Protein AF-O58906-F1 (afdb_monomer_lite)

Organism: Pyrococcus horikoshii (strain ATCC 700860 / DSM 12428 / JCM 9974 / NBRC 100139 / OT-3) (NCBI:txid70601)

Sequence (142 aa):
MKKILSLLLLVGLVAASLGCISWGNGGVIITFGNETYTIPLNTTTNTTSRFVWEKEVEAGKTLVIYIDNETIKIKVDYEVRENKFAFFVTLPDNTTELYYEPVNTTLLGKLNFYGEGSFVGTTYYLAKIRLEANESFEVKVT

Radius of gyration: 28.11 Å; chains: 1; bounding box: 79×62×45 Å

Structure (mmCIF, N/CA/C/O backbone):
data_AF-O58906-F1
#
_entry.id   AF-O58906-F1
#
loop_
_atom_site.group_PDB
_atom_site.id
_atom_site.type_symbol
_atom_site.label_atom_id
_atom_site.label_alt_id
_atom_site.label_comp_id
_atom_site.label_asym_id
_atom_site.label_entity_id
_atom_site.label_seq_id
_atom_site.pdbx_PDB_ins_code
_atom_site.Cartn_x
_atom_site.Cartn_y
_atom_site.Cartn_z
_atom_site.occupancy
_atom_site.B_iso_or_equiv
_atom_site.auth_seq_id
_atom_site.auth_comp_id
_atom_site.auth_asym_id
_atom_site.auth_atom_id
_atom_site.pdbx_PDB_model_num
ATOM 1 N N . MET A 1 1 ? -61.105 35.258 -3.361 1.00 50.34 1 MET A N 1
ATOM 2 C CA . MET A 1 1 ? -59.633 35.267 -3.533 1.00 50.34 1 MET A CA 1
ATOM 3 C C . MET A 1 1 ? -59.071 36.662 -3.221 1.00 50.34 1 MET A C 1
ATOM 5 O O . MET A 1 1 ? -58.711 37.396 -4.123 1.00 50.34 1 MET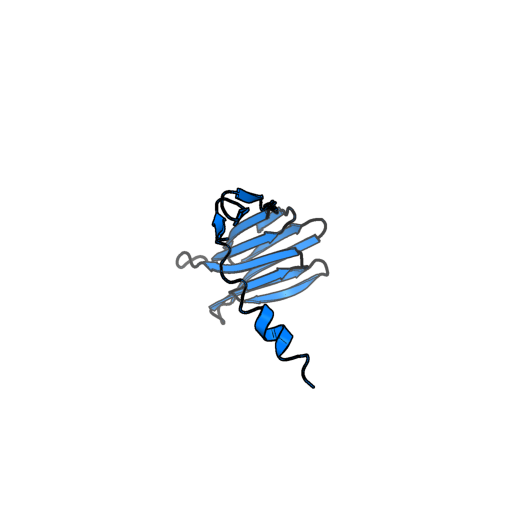 A O 1
ATOM 9 N N . LYS A 1 2 ? -59.065 37.071 -1.942 1.00 49.94 2 LYS A N 1
ATOM 10 C CA . LYS A 1 2 ? -58.570 38.394 -1.482 1.00 49.94 2 LYS A CA 1
ATOM 11 C C . LYS A 1 2 ? -57.654 38.315 -0.247 1.00 49.94 2 LYS A C 1
ATOM 13 O O . LYS A 1 2 ? -57.207 39.338 0.244 1.00 49.94 2 LYS A O 1
ATOM 18 N N . LYS A 1 3 ? -57.368 37.109 0.263 1.00 48.19 3 LYS A N 1
ATOM 19 C CA . LYS A 1 3 ? -56.625 36.915 1.523 1.00 48.19 3 LYS A CA 1
ATOM 20 C C . LYS A 1 3 ? -55.135 36.594 1.344 1.00 48.19 3 LYS A C 1
ATOM 22 O O . LYS A 1 3 ? -54.388 36.715 2.300 1.00 48.19 3 LYS A O 1
ATOM 27 N N . ILE A 1 4 ? -54.694 36.239 0.134 1.00 55.59 4 ILE A N 1
ATOM 28 C CA . ILE A 1 4 ? -53.283 35.895 -0.131 1.00 55.59 4 ILE A CA 1
ATOM 29 C C . ILE A 1 4 ? -52.436 37.155 -0.379 1.00 55.59 4 ILE A C 1
ATOM 31 O O . ILE A 1 4 ? -51.290 37.218 0.050 1.00 55.59 4 ILE A O 1
ATOM 35 N N . LEU A 1 5 ? -53.020 38.207 -0.966 1.00 48.28 5 LEU A N 1
ATOM 36 C CA . LEU A 1 5 ? -52.299 39.455 -1.244 1.00 48.28 5 LEU A CA 1
ATOM 37 C C . LEU A 1 5 ? -51.981 40.267 0.029 1.00 48.28 5 LEU A C 1
ATOM 39 O O . LEU A 1 5 ? -51.006 41.008 0.058 1.00 48.28 5 LEU A O 1
ATOM 43 N N . SER A 1 6 ? -52.763 40.090 1.100 1.00 50.59 6 SER A N 1
ATOM 44 C CA . SER A 1 6 ? -52.543 40.784 2.379 1.00 50.59 6 SER A CA 1
ATOM 45 C C . SER A 1 6 ? -51.418 40.175 3.221 1.00 50.59 6 SER A C 1
ATOM 47 O O . SER A 1 6 ? -50.881 40.859 4.085 1.00 50.59 6 SER A O 1
ATOM 49 N N . LEU A 1 7 ? -51.053 38.911 2.978 1.00 47.97 7 LEU A N 1
ATOM 50 C CA . LEU A 1 7 ? -50.004 38.228 3.741 1.00 47.97 7 LEU A CA 1
ATOM 51 C C . LEU A 1 7 ? -48.601 38.554 3.200 1.00 47.97 7 LEU A C 1
ATOM 53 O O . LEU A 1 7 ? -47.659 38.675 3.976 1.00 47.97 7 LEU A O 1
ATOM 57 N N . LEU A 1 8 ? -48.476 38.795 1.889 1.00 50.59 8 LEU A N 1
ATOM 58 C CA . LEU A 1 8 ? -47.227 39.264 1.273 1.00 50.59 8 LEU A CA 1
ATOM 59 C C . LEU A 1 8 ? -46.890 40.722 1.626 1.00 50.59 8 LEU A C 1
ATOM 61 O O . LEU A 1 8 ? -45.717 41.082 1.636 1.00 50.59 8 LEU A O 1
ATOM 65 N N . LEU A 1 9 ? -47.885 41.543 1.984 1.00 47.84 9 LEU A N 1
ATOM 66 C CA . LEU A 1 9 ? -47.649 42.923 2.421 1.00 47.84 9 LEU A CA 1
ATOM 67 C C . LEU A 1 9 ? -47.106 43.017 3.861 1.00 47.84 9 LEU A C 1
ATOM 69 O O . LEU A 1 9 ? -46.492 44.021 4.210 1.00 47.84 9 LEU A O 1
ATOM 73 N N . LEU A 1 10 ? -47.299 41.983 4.692 1.00 45.94 10 LEU A N 1
ATOM 74 C CA . LEU A 1 10 ? -46.844 41.985 6.089 1.00 45.94 10 LEU A CA 1
ATOM 75 C C . LEU A 1 10 ? -45.364 41.599 6.246 1.00 45.94 10 LEU A C 1
ATOM 77 O O . LEU A 1 10 ? -44.728 42.005 7.213 1.00 45.94 10 LEU A O 1
ATOM 81 N N . VAL A 1 11 ? -44.794 40.865 5.284 1.00 50.25 11 VAL A N 1
ATOM 82 C CA . VAL A 1 11 ? -43.358 40.518 5.275 1.00 50.25 11 VAL A CA 1
ATOM 83 C C . VAL A 1 11 ? -42.500 41.686 4.759 1.00 50.25 11 VAL A C 1
ATOM 85 O O . VAL A 1 11 ? -41.316 41.768 5.065 1.00 50.25 11 VAL A O 1
ATOM 88 N N . GLY A 1 12 ? -43.099 42.643 4.041 1.00 46.09 12 GLY A N 1
ATOM 89 C CA . GLY A 1 12 ? -42.411 43.836 3.536 1.00 46.09 12 GLY A CA 1
ATOM 90 C C . GLY A 1 12 ? -42.262 44.993 4.534 1.00 46.09 12 GLY A C 1
ATOM 91 O O . GLY A 1 12 ? -41.610 45.975 4.194 1.00 46.09 12 GLY A O 1
ATOM 92 N N . LEU A 1 13 ? -42.849 44.916 5.739 1.00 45.62 13 LEU A N 1
ATOM 93 C CA . LEU A 1 13 ? -42.940 46.063 6.661 1.00 45.62 13 LEU A CA 1
ATOM 94 C C . LEU A 1 13 ? -42.224 45.894 8.014 1.00 45.62 13 LEU A C 1
ATOM 96 O O . LEU A 1 13 ? -42.431 46.703 8.914 1.00 45.62 13 LEU A O 1
ATOM 100 N N . VAL A 1 14 ? -41.351 44.891 8.162 1.00 44.44 14 VAL A N 1
ATOM 101 C CA . VAL A 1 14 ? -40.456 44.763 9.334 1.00 44.44 14 VAL A CA 1
ATOM 102 C C . VAL A 1 14 ? -38.992 44.766 8.886 1.00 44.44 14 VAL A C 1
ATOM 104 O O . VAL A 1 14 ? -38.183 43.934 9.276 1.00 44.44 14 VAL A O 1
ATOM 107 N N . ALA A 1 15 ? -38.644 45.725 8.033 1.00 50.44 15 ALA A N 1
ATOM 108 C CA . ALA A 1 15 ? -37.265 46.119 7.777 1.00 50.44 15 ALA A CA 1
ATOM 109 C C . ALA A 1 15 ? -36.982 47.416 8.551 1.00 50.44 15 ALA A C 1
ATOM 111 O O . ALA A 1 15 ? -36.984 48.485 7.953 1.00 50.44 15 ALA A O 1
ATOM 112 N N . ALA A 1 16 ? -36.822 47.341 9.881 1.00 43.81 16 ALA A N 1
ATOM 113 C CA . ALA A 1 16 ? -36.314 48.475 10.679 1.00 43.81 16 ALA A CA 1
ATOM 114 C C . ALA A 1 16 ? -35.885 48.162 12.131 1.00 43.81 16 ALA A C 1
ATOM 116 O O . ALA A 1 16 ? -35.548 49.095 12.855 1.00 43.81 16 ALA A O 1
ATOM 117 N N . SER A 1 17 ? -35.856 46.911 12.608 1.00 44.69 17 SER A N 1
ATOM 118 C CA . SER A 1 17 ? -35.125 46.618 13.851 1.00 44.69 17 SER A CA 1
ATOM 119 C C . SER A 1 17 ? -33.690 46.258 13.480 1.00 44.69 17 SER A C 1
ATOM 121 O O . SER A 1 17 ? -33.468 45.220 12.863 1.00 44.69 17 SER A O 1
ATOM 123 N N . LEU A 1 18 ? -32.757 47.157 13.812 1.00 48.03 18 LEU A N 1
ATOM 124 C CA . LEU A 1 18 ? -31.302 47.102 13.613 1.00 48.03 18 LEU A CA 1
ATOM 125 C C . LEU A 1 18 ? -30.678 45.862 14.273 1.00 48.03 18 LEU A C 1
ATOM 127 O O . LEU A 1 18 ? -29.988 45.959 15.287 1.00 48.03 18 LEU A O 1
ATOM 131 N N . GLY A 1 19 ? -30.968 44.688 13.723 1.00 47.50 19 GLY A N 1
ATOM 132 C CA . GLY A 1 19 ? -30.359 43.443 14.132 1.00 47.50 19 GLY A CA 1
ATOM 133 C C . GLY A 1 19 ? -29.329 43.014 13.107 1.00 47.50 19 GLY A C 1
ATOM 134 O O . GLY A 1 19 ? -29.690 42.582 12.015 1.00 47.50 19 GLY A O 1
ATOM 135 N N . CYS A 1 20 ? -28.048 43.182 13.425 1.00 64.12 20 CYS A N 1
ATOM 136 C CA . CYS A 1 20 ? -26.970 42.703 12.572 1.00 64.12 20 CYS A CA 1
ATOM 137 C C . CYS A 1 20 ? -26.640 41.270 12.994 1.00 64.12 20 CYS A C 1
ATOM 139 O O . CYS A 1 20 ? -26.294 41.023 14.150 1.00 64.12 20 CYS A O 1
ATOM 141 N N . ILE A 1 21 ? -26.772 40.326 12.064 1.00 59.44 21 ILE A N 1
ATOM 142 C CA . ILE A 1 21 ? -26.225 38.981 12.236 1.00 59.44 21 ILE A CA 1
ATOM 143 C C . ILE A 1 21 ? -24.810 39.029 11.674 1.00 59.44 21 ILE A C 1
ATOM 145 O O . ILE A 1 21 ? -24.619 39.290 10.487 1.00 59.44 21 ILE A O 1
ATOM 149 N N . SER A 1 22 ? -23.819 38.793 12.528 1.00 60.94 22 SER A N 1
ATOM 150 C CA . SER A 1 22 ? -22.412 38.759 12.133 1.00 60.94 22 SER A CA 1
ATOM 151 C C . SER A 1 22 ? -21.748 37.467 12.600 1.00 60.94 22 SER A C 1
ATOM 153 O O . SER A 1 22 ? -22.187 36.816 13.548 1.00 60.94 22 SER A O 1
ATOM 155 N N . TRP A 1 23 ? -20.696 37.073 11.890 1.00 57.41 23 TRP A N 1
ATOM 156 C CA . TRP A 1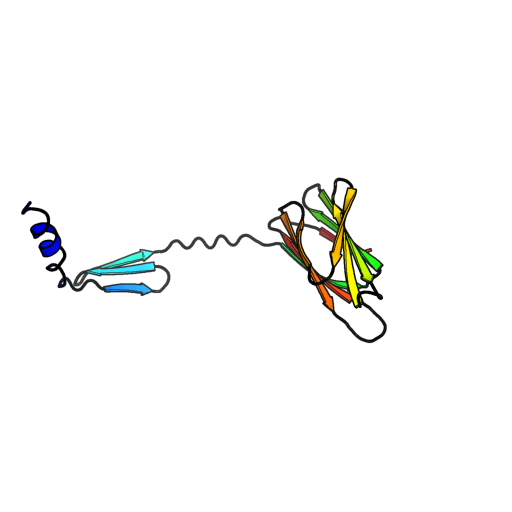 23 ? -19.919 35.870 12.168 1.00 57.41 23 TRP A CA 1
ATOM 157 C C . TRP A 1 23 ? -18.568 36.306 12.741 1.00 57.41 23 TRP A C 1
ATOM 159 O O . TRP A 1 23 ? -17.873 37.103 12.113 1.00 57.41 23 TRP A O 1
ATOM 169 N N . GLY A 1 24 ? -18.190 35.814 13.924 1.00 58.75 24 GLY A N 1
ATOM 170 C CA . GLY A 1 24 ? -16.937 36.201 14.580 1.00 58.75 24 GLY A CA 1
ATOM 171 C C . GLY A 1 24 ? -16.480 35.192 15.635 1.00 58.75 24 GLY A C 1
ATOM 172 O O . GLY A 1 24 ? -17.308 34.496 16.210 1.00 58.75 24 GLY A O 1
ATOM 173 N N . ASN A 1 25 ? -15.156 35.092 15.841 1.00 53.44 25 ASN A N 1
ATOM 174 C CA . ASN A 1 25 ? -14.444 34.294 16.861 1.00 53.44 25 ASN A CA 1
ATOM 175 C C . ASN A 1 25 ? -15.215 33.094 17.456 1.00 53.44 25 ASN A C 1
ATOM 177 O O . ASN A 1 25 ? -15.458 33.026 18.658 1.00 53.44 25 ASN A O 1
ATOM 181 N N . GLY A 1 26 ? -15.570 32.123 16.608 1.00 60.50 26 GLY A N 1
ATOM 182 C CA . GLY A 1 26 ? -16.115 30.839 17.060 1.00 60.50 26 GLY A CA 1
ATOM 183 C C . GLY A 1 26 ? -17.603 30.841 17.426 1.00 60.50 26 GLY A C 1
ATOM 184 O O . GLY A 1 26 ? -18.038 29.953 18.151 1.00 60.50 26 GLY A O 1
ATOM 185 N N . GLY A 1 27 ? -18.403 31.792 16.936 1.00 66.38 27 GLY A N 1
ATOM 186 C CA . GLY A 1 27 ? -19.848 31.799 17.166 1.00 66.38 27 GLY A CA 1
ATOM 187 C C . GLY A 1 27 ? -20.645 32.655 16.184 1.00 66.38 27 GLY A C 1
ATOM 188 O O . GLY A 1 27 ? -20.095 33.454 15.423 1.00 66.38 27 GLY A O 1
ATOM 189 N N . VAL A 1 28 ? -21.967 32.483 16.215 1.00 73.62 28 VAL A N 1
ATOM 190 C CA . VAL A 1 28 ? -22.907 33.399 15.554 1.00 73.62 28 VAL A CA 1
ATOM 191 C C . VAL A 1 28 ? -23.241 34.506 16.544 1.00 73.62 28 VAL A C 1
ATOM 193 O O . VAL A 1 28 ? -23.715 34.229 17.647 1.00 73.62 28 VAL A O 1
ATOM 196 N N . ILE A 1 29 ? -22.986 35.754 16.156 1.00 70.06 29 ILE A N 1
ATOM 197 C CA . ILE A 1 29 ? -23.290 36.933 16.965 1.00 70.06 29 ILE A CA 1
ATOM 198 C C . ILE A 1 29 ? -24.574 37.549 16.422 1.00 70.06 29 ILE A C 1
ATOM 200 O O . ILE A 1 29 ? -24.639 37.963 15.261 1.00 70.06 29 ILE A O 1
ATOM 204 N N . ILE A 1 30 ? -25.595 37.607 17.271 1.00 70.81 30 ILE A N 1
ATOM 205 C CA . ILE A 1 30 ? -26.884 38.215 16.965 1.00 70.81 30 ILE A CA 1
ATOM 206 C C . ILE A 1 30 ? -27.038 39.445 17.853 1.00 70.81 30 ILE A C 1
ATOM 208 O O . ILE A 1 30 ? -27.187 39.333 19.071 1.00 70.81 30 ILE A O 1
ATOM 212 N N . THR A 1 31 ? -26.992 40.626 17.247 1.00 63.16 31 THR A N 1
ATOM 213 C CA . THR A 1 31 ? -27.264 41.884 17.948 1.00 63.16 31 THR A CA 1
ATOM 214 C C . THR A 1 31 ? -28.720 42.265 17.721 1.00 63.16 31 THR A C 1
ATOM 216 O O . THR A 1 31 ? -29.182 42.199 16.589 1.00 63.16 31 THR A O 1
ATOM 219 N N . PHE A 1 32 ? -29.442 42.679 18.763 1.00 68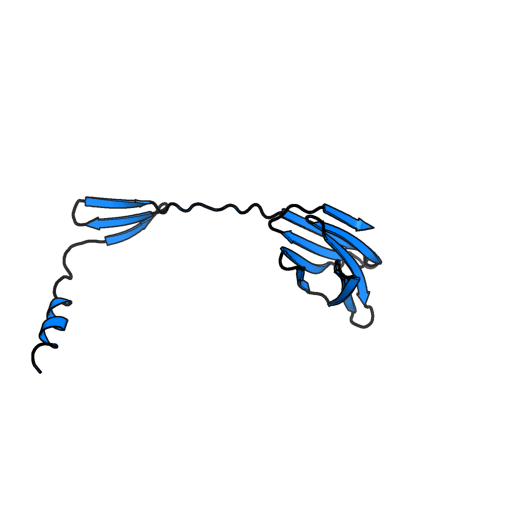.12 32 PHE A N 1
ATOM 220 C CA . PHE A 1 32 ? -30.772 43.286 18.661 1.00 68.12 32 PHE A CA 1
ATOM 221 C C . PHE A 1 32 ? -30.792 44.569 19.496 1.00 68.12 32 PHE A C 1
ATOM 223 O O . PHE A 1 32 ? -30.844 44.528 20.724 1.00 68.12 32 PHE A O 1
ATOM 230 N N . GLY A 1 33 ? -30.732 45.733 18.844 1.00 68.50 33 GLY A N 1
ATOM 231 C CA . GLY A 1 33 ? -30.659 47.008 19.562 1.00 68.50 33 GLY A CA 1
ATOM 232 C C . GLY A 1 33 ? -29.372 47.119 20.389 1.00 68.50 33 GLY A C 1
ATOM 233 O O . GLY A 1 33 ? -28.286 47.117 19.818 1.00 68.50 33 GLY A O 1
ATOM 234 N N . ASN A 1 34 ? -29.494 47.220 21.719 1.00 61.88 34 ASN A N 1
ATOM 235 C CA . ASN A 1 34 ? -28.354 47.344 22.642 1.00 61.88 34 ASN A CA 1
ATOM 236 C C . ASN A 1 34 ? -27.946 46.008 23.300 1.00 61.88 34 ASN A C 1
ATOM 238 O O . ASN A 1 34 ? -27.097 45.997 24.190 1.00 61.88 34 ASN A O 1
ATOM 242 N N . GLU A 1 35 ? -28.561 44.895 22.889 1.00 57.34 35 GLU A N 1
ATOM 243 C CA . GLU A 1 35 ? -28.261 43.553 23.389 1.00 57.34 35 GLU A CA 1
ATOM 244 C C . GLU A 1 35 ? -27.483 42.755 22.341 1.00 57.34 35 GLU A C 1
ATOM 246 O O . GLU A 1 35 ? -27.841 42.735 21.160 1.00 57.34 35 GLU A O 1
ATOM 251 N N . THR A 1 36 ? -26.425 42.072 22.778 1.00 70.25 36 THR A N 1
ATOM 252 C CA . THR A 1 36 ? -25.601 41.203 21.930 1.00 70.25 36 THR A CA 1
ATOM 253 C C . THR A 1 36 ? -25.629 39.789 22.490 1.00 70.25 36 THR A C 1
ATOM 255 O O . THR A 1 36 ? -25.195 39.558 23.618 1.00 70.25 36 THR A O 1
ATOM 258 N N . TYR A 1 37 ? -26.110 38.846 21.683 1.00 62.34 37 TYR A N 1
ATOM 259 C CA . TYR A 1 37 ? -26.132 37.421 21.993 1.00 62.34 37 TYR A CA 1
ATOM 260 C C . TYR A 1 37 ? -25.072 36.704 21.159 1.00 62.34 37 TYR A C 1
ATOM 262 O O . TYR A 1 37 ? -25.108 36.749 19.930 1.00 62.34 37 TYR A O 1
ATOM 270 N N . THR A 1 38 ? -24.146 36.013 21.821 1.00 67.69 38 THR A N 1
ATOM 271 C CA . THR A 1 38 ? -23.169 35.145 21.153 1.00 67.69 38 THR A CA 1
ATOM 272 C C . THR A 1 38 ? -23.591 33.701 21.347 1.00 67.69 38 THR A C 1
ATOM 274 O O . THR A 1 38 ? -23.589 33.199 22.470 1.00 67.69 38 THR A O 1
ATOM 277 N N . ILE A 1 39 ? -23.942 33.027 20.256 1.00 71.44 39 ILE A N 1
ATOM 278 C CA . ILE A 1 39 ? -24.154 31.582 20.248 1.00 71.44 39 ILE A CA 1
ATOM 279 C C . ILE A 1 39 ? -22.791 30.952 19.953 1.00 71.44 39 ILE A C 1
ATOM 281 O O . ILE A 1 39 ? -22.335 31.051 18.807 1.00 71.44 39 ILE A O 1
ATOM 285 N N . PRO A 1 40 ? -22.106 30.344 20.942 1.00 60.12 40 PRO A N 1
ATOM 286 C CA . PRO A 1 40 ? -20.853 29.660 20.671 1.00 60.12 40 PRO A CA 1
ATOM 287 C C . PRO A 1 40 ? -21.137 28.508 19.708 1.00 60.12 40 PRO A C 1
ATOM 289 O O . PRO A 1 40 ? -21.998 27.663 19.966 1.00 60.12 40 PRO A O 1
ATOM 292 N N . LEU A 1 41 ? -20.407 28.451 18.596 1.00 61.31 41 LEU A N 1
ATOM 293 C CA . LEU A 1 41 ? -20.273 27.188 17.899 1.00 61.31 41 LEU A CA 1
ATOM 294 C C . LEU A 1 41 ? -19.398 26.331 18.807 1.00 61.31 41 LEU A C 1
ATOM 296 O O . LEU A 1 41 ? -18.190 26.540 18.897 1.00 61.31 41 LEU A O 1
ATOM 300 N N . ASN A 1 42 ? -19.995 25.333 19.453 1.00 48.69 42 ASN A N 1
ATOM 301 C CA . ASN A 1 42 ? -19.230 24.181 19.904 1.00 48.69 42 ASN A CA 1
ATOM 302 C C . ASN A 1 42 ? -18.734 23.458 18.645 1.00 48.69 42 ASN A C 1
ATOM 304 O O . ASN A 1 42 ? -19.285 22.439 18.237 1.00 48.69 42 ASN A O 1
ATOM 308 N N . THR A 1 43 ? -17.708 24.001 17.986 1.00 48.81 43 THR A N 1
ATOM 309 C CA . THR A 1 43 ? -16.887 23.227 17.068 1.00 48.81 43 THR A CA 1
ATOM 310 C C . THR A 1 43 ? -16.121 22.255 17.939 1.00 48.81 43 THR A C 1
ATOM 312 O O . THR A 1 43 ? -14.998 22.519 18.365 1.00 48.81 43 THR A O 1
ATOM 315 N N . THR A 1 44 ? -16.743 21.121 18.242 1.00 40.44 44 THR A N 1
ATOM 316 C CA . THR A 1 44 ? -15.984 19.925 18.557 1.00 40.44 44 THR A CA 1
ATOM 317 C C . THR A 1 44 ? -15.176 19.648 17.298 1.00 40.44 44 THR A C 1
ATOM 319 O O . THR A 1 44 ? -15.680 19.085 16.328 1.00 40.44 44 THR A O 1
ATOM 322 N N . THR A 1 45 ? -13.933 20.124 17.253 1.00 42.69 45 THR A N 1
ATOM 323 C CA . THR A 1 45 ? -12.952 19.570 16.334 1.00 42.69 45 THR A CA 1
ATOM 324 C C . THR A 1 45 ? -12.782 18.132 16.788 1.00 42.69 45 THR A C 1
ATOM 326 O O . THR A 1 45 ? -11.984 17.850 17.678 1.00 42.69 45 THR A O 1
ATOM 329 N N . ASN A 1 46 ? -13.599 17.228 16.245 1.00 41.38 46 ASN A N 1
ATOM 330 C CA . ASN A 1 46 ? -13.287 15.812 16.235 1.00 41.38 46 ASN A CA 1
ATOM 331 C C . ASN A 1 46 ? -11.989 15.710 15.441 1.00 41.38 46 ASN A C 1
ATOM 333 O O . ASN A 1 46 ? -11.994 15.585 14.220 1.00 41.38 46 ASN A O 1
ATOM 337 N N . THR A 1 47 ? -10.861 15.866 16.126 1.00 45.00 47 THR A N 1
ATOM 338 C CA . THR A 1 47 ? -9.561 15.480 15.609 1.00 45.00 47 THR A CA 1
ATOM 339 C C . THR A 1 47 ? -9.584 13.963 15.574 1.00 45.00 47 THR A C 1
ATOM 341 O O . THR A 1 47 ? -9.132 13.305 16.508 1.00 45.00 47 THR A O 1
ATOM 344 N N . THR A 1 48 ? -10.196 13.393 14.538 1.00 56.19 48 THR A N 1
ATOM 345 C CA . THR A 1 48 ? -9.991 11.995 14.185 1.00 56.19 48 THR A CA 1
ATOM 346 C C . THR A 1 48 ? -8.497 11.865 13.924 1.00 56.19 48 THR A C 1
ATOM 348 O O . THR A 1 48 ? -7.978 12.421 12.957 1.00 56.19 48 THR A O 1
ATOM 351 N N . SER A 1 49 ? -7.775 11.228 14.843 1.00 64.44 49 SER A N 1
ATOM 352 C CA . SER A 1 49 ? -6.359 10.935 14.662 1.00 64.44 49 SER A CA 1
ATOM 353 C C . SER A 1 49 ? -6.221 10.035 13.436 1.00 64.44 49 SER A C 1
ATOM 355 O O . SER A 1 49 ? -6.626 8.876 13.474 1.00 64.44 49 SER A O 1
ATOM 357 N N . ARG A 1 50 ? -5.707 10.583 12.334 1.00 85.12 50 ARG A N 1
ATOM 358 C CA . ARG A 1 50 ? -5.423 9.830 11.110 1.00 85.12 50 ARG A CA 1
ATOM 359 C C . ARG A 1 50 ? -4.001 9.293 11.214 1.00 85.12 50 ARG A C 1
ATOM 361 O O . ARG A 1 50 ? -3.062 10.074 11.361 1.00 85.12 50 ARG A O 1
ATOM 368 N N . PHE A 1 51 ? -3.843 7.978 11.155 1.00 92.06 51 PHE A N 1
ATOM 369 C CA . PHE A 1 51 ? -2.535 7.345 11.056 1.00 92.06 51 PHE A CA 1
ATOM 370 C C . PHE A 1 51 ? -2.060 7.466 9.613 1.00 92.06 51 PHE A C 1
ATOM 372 O O . PHE A 1 51 ? -2.809 7.160 8.685 1.00 92.06 51 PHE A O 1
ATOM 379 N N . VAL A 1 52 ? -0.834 7.953 9.428 1.00 95.12 52 VAL A N 1
ATOM 380 C CA . VAL A 1 52 ? -0.239 8.191 8.111 1.00 95.12 52 VAL A CA 1
ATOM 381 C C . VAL A 1 52 ? 1.130 7.536 8.066 1.00 95.12 52 VAL A C 1
ATOM 383 O O . VAL A 1 52 ? 1.934 7.688 8.984 1.00 95.12 52 VAL A O 1
ATOM 386 N N . TRP A 1 53 ? 1.396 6.835 6.972 1.00 96.69 53 TRP A N 1
ATOM 387 C CA . TRP A 1 53 ? 2.710 6.312 6.633 1.00 96.69 53 TRP A CA 1
ATOM 388 C C . TRP A 1 53 ? 3.052 6.766 5.220 1.00 96.69 53 TRP A C 1
ATOM 390 O O . TRP A 1 53 ? 2.237 6.610 4.316 1.00 96.69 53 TRP A O 1
ATOM 400 N N . GLU A 1 54 ? 4.237 7.333 5.019 1.00 96.56 54 GLU A N 1
ATOM 401 C CA . GLU A 1 54 ? 4.695 7.803 3.711 1.00 96.56 54 GLU A CA 1
ATOM 402 C C . GLU A 1 54 ? 6.165 7.432 3.519 1.00 96.56 54 GLU A C 1
ATOM 404 O O . GLU A 1 54 ? 6.986 7.658 4.414 1.00 96.56 54 GLU A O 1
ATOM 409 N N . LYS A 1 55 ? 6.501 6.829 2.374 1.00 93.38 55 LYS A N 1
ATOM 410 C CA . LYS A 1 55 ? 7.877 6.450 2.040 1.00 93.38 55 LYS A CA 1
ATOM 411 C C . LYS A 1 55 ? 8.072 6.287 0.534 1.00 93.38 55 LYS A C 1
ATOM 413 O O . LYS A 1 55 ? 7.162 5.864 -0.174 1.00 93.38 55 LYS A O 1
ATOM 418 N N . GLU A 1 56 ? 9.289 6.544 0.068 1.00 93.56 56 GLU A N 1
ATOM 419 C CA . GLU A 1 56 ? 9.753 6.082 -1.241 1.00 93.56 56 GLU A CA 1
ATOM 420 C C . GLU A 1 56 ? 10.164 4.606 -1.171 1.00 93.56 56 GLU A C 1
ATOM 422 O O . GLU A 1 56 ? 10.902 4.181 -0.274 1.00 93.56 56 GLU A O 1
ATOM 427 N N . VAL A 1 57 ? 9.660 3.810 -2.108 1.00 93.00 57 VAL A N 1
ATOM 428 C CA . VAL A 1 57 ? 9.851 2.363 -2.170 1.00 93.00 57 VAL A CA 1
ATOM 429 C C . VAL A 1 57 ? 10.357 1.981 -3.551 1.00 93.00 57 VAL A C 1
ATOM 431 O O . VAL A 1 57 ? 9.759 2.329 -4.563 1.00 93.00 57 VAL A O 1
ATOM 434 N N . GLU A 1 58 ? 11.464 1.250 -3.586 1.00 92.88 58 GLU A N 1
ATOM 435 C CA . GLU A 1 58 ? 12.068 0.764 -4.824 1.00 92.88 58 GLU A CA 1
ATOM 436 C C . GLU A 1 58 ? 11.197 -0.299 -5.510 1.00 92.88 58 GLU A C 1
ATOM 438 O O . GLU A 1 58 ? 10.600 -1.156 -4.850 1.00 92.88 58 GLU A O 1
ATOM 443 N N . ALA A 1 59 ? 11.145 -0.268 -6.842 1.00 93.19 59 ALA A N 1
ATOM 444 C CA . ALA A 1 59 ? 10.543 -1.330 -7.639 1.00 93.19 59 ALA A CA 1
ATOM 445 C C . ALA A 1 59 ? 11.168 -2.695 -7.296 1.00 93.19 59 ALA A C 1
ATOM 447 O O . ALA A 1 59 ? 12.367 -2.824 -7.059 1.00 93.19 59 ALA A O 1
ATOM 448 N N . GLY A 1 60 ? 10.334 -3.730 -7.244 1.00 94.44 60 GLY A N 1
ATOM 449 C CA . GLY A 1 60 ? 10.696 -5.070 -6.786 1.00 94.44 60 GLY A CA 1
ATOM 450 C C . GLY A 1 60 ? 10.476 -5.304 -5.288 1.00 94.44 60 GLY A C 1
ATOM 451 O O . GLY A 1 60 ? 10.470 -6.460 -4.860 1.00 94.44 60 GLY A O 1
ATOM 452 N N . LYS A 1 61 ? 10.250 -4.254 -4.487 1.00 96.62 61 LYS A N 1
ATOM 453 C CA . LYS A 1 61 ? 9.925 -4.379 -3.058 1.00 96.62 61 LYS A CA 1
ATOM 454 C C . LYS A 1 61 ? 8.445 -4.630 -2.814 1.00 96.62 61 LYS A C 1
ATOM 456 O O . LYS A 1 61 ? 7.580 -4.255 -3.604 1.00 96.62 61 LYS A O 1
ATOM 461 N N . THR A 1 62 ? 8.156 -5.263 -1.681 1.00 98.31 62 THR A N 1
ATOM 462 C CA . THR A 1 62 ? 6.785 -5.510 -1.223 1.00 98.31 62 THR A CA 1
ATOM 463 C C . THR A 1 62 ? 6.537 -4.833 0.114 1.00 98.31 62 THR A C 1
ATOM 465 O O . THR A 1 62 ? 7.322 -4.976 1.050 1.00 98.31 62 THR A O 1
ATOM 468 N N . LEU A 1 63 ? 5.425 -4.111 0.217 1.00 98.31 63 LEU A N 1
ATOM 469 C CA . LEU A 1 63 ? 4.889 -3.630 1.481 1.00 98.31 63 LEU A CA 1
ATOM 470 C C . LEU A 1 63 ? 3.970 -4.710 2.039 1.00 98.31 63 LEU A C 1
ATOM 472 O O . LEU A 1 63 ? 3.086 -5.191 1.334 1.00 98.31 63 LEU A O 1
ATOM 476 N N . VAL A 1 64 ? 4.155 -5.063 3.304 1.00 98.19 64 VAL A N 1
ATOM 477 C CA . VAL A 1 64 ? 3.236 -5.903 4.071 1.00 98.19 64 VAL A CA 1
ATOM 478 C C . VAL A 1 64 ? 2.619 -5.029 5.149 1.00 98.19 64 VAL A C 1
ATOM 480 O O . VAL A 1 64 ? 3.332 -4.531 6.023 1.00 98.19 64 VAL A O 1
ATOM 483 N N . ILE A 1 65 ? 1.313 -4.811 5.045 1.00 98.19 65 ILE A N 1
ATOM 484 C CA . ILE A 1 65 ? 0.559 -3.887 5.886 1.00 98.19 65 ILE A CA 1
ATOM 485 C C . ILE A 1 65 ? -0.355 -4.696 6.797 1.00 98.19 65 ILE A C 1
ATOM 487 O O . ILE A 1 65 ? -1.184 -5.466 6.311 1.00 98.19 65 ILE A O 1
ATOM 491 N N . TYR A 1 66 ? -0.200 -4.502 8.102 1.00 96.25 66 TYR A N 1
ATOM 492 C CA . TYR A 1 66 ? -1.024 -5.115 9.137 1.00 96.25 66 TYR A CA 1
ATOM 493 C C . TYR A 1 66 ? -1.957 -4.048 9.701 1.00 96.25 66 TYR A C 1
ATOM 495 O O . TYR A 1 66 ? -1.485 -3.071 10.285 1.00 96.25 66 TYR A O 1
ATOM 503 N N . ILE A 1 67 ? -3.262 -4.216 9.501 1.00 95.00 67 ILE A N 1
ATOM 504 C CA . ILE A 1 67 ? -4.293 -3.299 9.999 1.00 95.00 67 ILE A CA 1
ATOM 505 C C . ILE A 1 67 ? -5.436 -4.111 10.613 1.00 95.00 67 ILE A C 1
ATOM 507 O O . ILE A 1 67 ? -6.093 -4.914 9.943 1.00 95.00 67 ILE A O 1
ATOM 511 N N . ASP A 1 68 ? -5.635 -3.923 11.915 1.00 90.25 68 ASP A N 1
ATOM 512 C CA . ASP A 1 68 ? -6.416 -4.805 12.788 1.00 90.25 68 ASP A CA 1
ATOM 513 C C . ASP A 1 68 ? -5.925 -6.263 12.716 1.00 90.25 68 ASP A C 1
ATOM 515 O O . ASP A 1 68 ? -4.823 -6.569 13.165 1.00 90.25 68 ASP A O 1
ATOM 519 N N . ASN A 1 69 ? -6.726 -7.149 12.115 1.00 91.62 69 ASN A N 1
ATOM 520 C CA . ASN A 1 69 ? -6.440 -8.567 11.896 1.00 91.62 69 ASN A CA 1
ATOM 521 C C . ASN A 1 69 ? -6.269 -8.911 10.406 1.00 91.62 69 ASN A C 1
ATOM 523 O O . ASN A 1 69 ? -6.194 -10.085 10.053 1.00 91.62 69 ASN A O 1
ATOM 527 N N . GLU A 1 70 ? -6.226 -7.901 9.534 1.00 95.69 70 GLU A N 1
ATOM 528 C CA . GLU A 1 70 ? -6.104 -8.078 8.089 1.00 95.69 70 GLU A C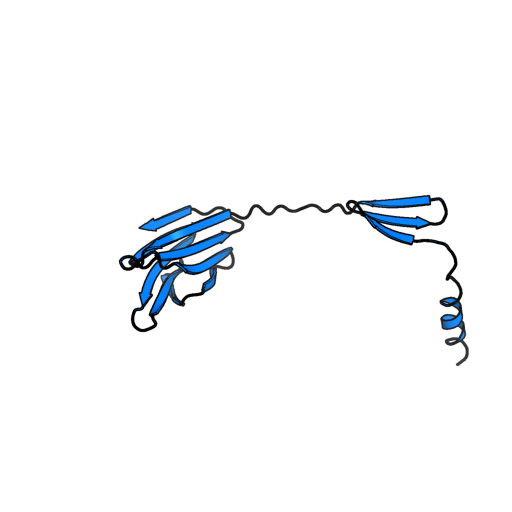A 1
ATOM 529 C C . GLU A 1 70 ? -4.670 -7.815 7.631 1.00 95.69 70 GLU A C 1
ATOM 531 O O . GLU A 1 70 ? -3.982 -6.928 8.145 1.00 95.69 70 GLU A O 1
ATOM 536 N N . THR A 1 71 ? -4.218 -8.578 6.634 1.00 97.62 71 THR A N 1
ATOM 537 C CA . THR A 1 71 ? -2.911 -8.376 5.996 1.00 97.62 71 THR A CA 1
ATOM 538 C C . THR A 1 71 ? -3.100 -8.032 4.529 1.00 97.62 71 THR A C 1
ATOM 540 O O . THR A 1 71 ? -3.626 -8.834 3.761 1.00 97.62 71 THR A O 1
ATOM 543 N N . ILE A 1 72 ? -2.619 -6.857 4.133 1.00 98.25 72 ILE A N 1
ATOM 544 C CA . ILE A 1 72 ? -2.587 -6.406 2.740 1.00 98.25 72 ILE A CA 1
ATOM 545 C C . ILE A 1 72 ? -1.135 -6.440 2.270 1.00 98.25 72 ILE A C 1
ATOM 547 O O . ILE A 1 72 ? -0.228 -6.047 3.008 1.00 98.25 72 ILE A O 1
ATOM 551 N N . LYS A 1 73 ? -0.896 -6.893 1.038 1.00 98.56 73 LYS A N 1
ATOM 552 C CA . LYS A 1 73 ? 0.429 -6.820 0.413 1.00 98.56 73 LYS A CA 1
ATOM 553 C C . LYS A 1 73 ? 0.378 -5.932 -0.814 1.00 98.56 73 LYS A C 1
ATOM 555 O O . LYS A 1 73 ? -0.516 -6.088 -1.632 1.00 98.56 73 LYS A O 1
ATOM 560 N N . ILE A 1 74 ? 1.345 -5.035 -0.956 1.00 98.44 74 ILE A N 1
ATOM 561 C CA . ILE A 1 74 ? 1.496 -4.196 -2.148 1.00 98.44 74 ILE A CA 1
ATOM 562 C C . ILE A 1 74 ? 2.884 -4.458 -2.714 1.00 98.44 74 ILE A C 1
ATOM 564 O O . ILE A 1 74 ? 3.878 -3.998 -2.150 1.00 98.44 74 ILE A O 1
ATOM 568 N N . LYS A 1 75 ? 2.967 -5.220 -3.806 1.00 98.25 75 LYS A N 1
ATOM 569 C CA . LYS A 1 75 ? 4.216 -5.363 -4.559 1.00 98.25 75 LYS A CA 1
ATOM 570 C C . LYS A 1 75 ? 4.340 -4.184 -5.517 1.00 98.25 75 LYS A C 1
ATOM 572 O O . LYS A 1 75 ? 3.456 -3.967 -6.344 1.00 98.25 75 LYS A O 1
ATOM 577 N N . VAL A 1 76 ? 5.445 -3.459 -5.401 1.00 96.88 76 VAL A N 1
ATOM 578 C CA . VAL A 1 76 ? 5.808 -2.354 -6.288 1.00 96.88 76 VAL A CA 1
ATOM 579 C C . VAL A 1 76 ? 6.617 -2.919 -7.443 1.00 96.88 76 VAL A C 1
ATOM 581 O O . VAL A 1 76 ? 7.558 -3.681 -7.230 1.00 96.88 76 VAL A O 1
ATOM 584 N N . ASP A 1 77 ? 6.269 -2.550 -8.663 1.00 95.75 77 ASP A N 1
ATOM 585 C CA . ASP A 1 77 ? 7.001 -2.916 -9.868 1.00 95.75 77 ASP A CA 1
ATOM 586 C C . ASP A 1 77 ? 7.074 -1.721 -10.822 1.00 95.75 77 ASP A C 1
ATOM 588 O O . ASP A 1 77 ? 6.315 -0.759 -10.682 1.00 95.75 77 ASP A O 1
ATOM 592 N N . TYR A 1 78 ? 7.983 -1.780 -11.790 1.00 93.44 78 TYR A N 1
ATOM 593 C CA . TYR A 1 78 ? 8.065 -0.787 -12.857 1.00 93.44 78 TYR A CA 1
ATOM 594 C C . TYR A 1 78 ? 7.828 -1.465 -14.202 1.00 93.44 78 TYR A C 1
ATOM 596 O O . TYR A 1 78 ? 8.653 -2.244 -14.680 1.00 93.44 78 TYR A O 1
ATOM 604 N N . GLU A 1 79 ? 6.689 -1.168 -14.824 1.00 92.06 79 GLU A N 1
ATOM 605 C CA . GLU A 1 79 ? 6.350 -1.702 -16.135 1.00 92.06 79 GLU A CA 1
ATOM 606 C C . GLU A 1 79 ? 7.025 -0.855 -17.213 1.00 92.06 79 GLU A C 1
ATOM 608 O O . GLU A 1 79 ? 6.568 0.232 -17.571 1.00 92.06 79 GLU A O 1
ATOM 613 N N . VAL A 1 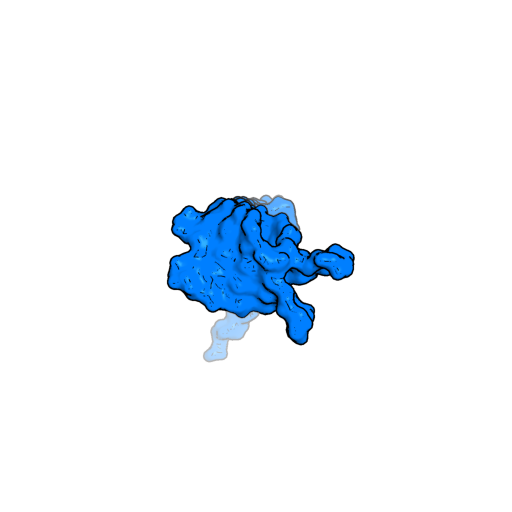80 ? 8.131 -1.374 -17.747 1.00 87.31 80 VAL A N 1
ATOM 614 C CA . VAL A 1 80 ? 8.964 -0.682 -18.740 1.00 87.31 80 VAL A CA 1
ATOM 615 C C . VAL A 1 80 ? 8.184 -0.375 -20.019 1.00 87.31 80 VAL A C 1
ATOM 617 O O . VAL A 1 80 ? 8.437 0.648 -20.649 1.00 87.31 80 VAL A O 1
ATOM 620 N N . ARG A 1 81 ? 7.227 -1.228 -20.411 1.00 88.44 81 ARG A N 1
ATOM 621 C CA . ARG A 1 81 ? 6.446 -1.023 -21.646 1.00 88.44 81 ARG A CA 1
ATOM 622 C C . ARG A 1 81 ? 5.497 0.162 -21.544 1.00 88.44 81 ARG A C 1
ATOM 624 O O . ARG A 1 81 ? 5.346 0.906 -22.506 1.00 88.44 81 ARG A O 1
ATOM 631 N N . GLU A 1 82 ? 4.890 0.325 -20.376 1.00 85.50 82 GLU A N 1
ATOM 632 C CA . GLU A 1 82 ? 3.952 1.408 -20.075 1.00 85.50 82 GLU A CA 1
ATOM 633 C C . GLU A 1 82 ? 4.668 2.652 -19.537 1.00 85.50 82 GLU A C 1
ATOM 635 O O . GLU A 1 82 ? 4.065 3.721 -19.449 1.00 85.50 82 GLU A O 1
ATOM 640 N N . ASN A 1 83 ? 5.955 2.514 -19.191 1.00 88.94 83 ASN A N 1
ATOM 641 C CA . ASN A 1 83 ? 6.776 3.528 -18.539 1.00 88.94 83 ASN A CA 1
ATOM 642 C C . ASN A 1 83 ? 6.092 4.075 -17.273 1.00 88.94 83 ASN A C 1
ATOM 644 O O . ASN A 1 83 ? 5.973 5.290 -17.095 1.00 88.94 83 ASN A O 1
ATOM 648 N N . LYS A 1 84 ? 5.577 3.152 -16.449 1.00 92.12 84 LYS A N 1
ATOM 649 C CA . LYS A 1 84 ? 4.777 3.439 -15.254 1.00 92.12 84 LYS A CA 1
ATOM 650 C C . LYS A 1 84 ? 5.062 2.464 -14.123 1.00 92.12 84 LYS A C 1
ATOM 652 O O . LYS A 1 84 ? 5.291 1.276 -14.358 1.00 92.12 84 LYS A O 1
ATOM 657 N N . PHE A 1 85 ? 4.923 2.934 -12.891 1.00 94.69 85 PHE A N 1
ATOM 658 C CA . PHE A 1 85 ? 4.815 2.056 -11.732 1.00 94.69 85 PHE A CA 1
ATOM 659 C C . PHE A 1 85 ? 3.514 1.252 -11.749 1.00 94.69 85 PHE A C 1
ATOM 661 O O . PHE A 1 85 ? 2.427 1.768 -12.022 1.00 94.69 85 PHE A O 1
ATOM 668 N N . ALA A 1 86 ? 3.662 -0.026 -11.423 1.00 96.25 86 ALA A N 1
ATOM 669 C CA . ALA A 1 86 ? 2.607 -1.005 -11.255 1.00 96.25 86 ALA A CA 1
ATOM 670 C C . ALA A 1 86 ? 2.576 -1.456 -9.789 1.00 96.25 86 ALA A C 1
ATOM 672 O O . ALA A 1 86 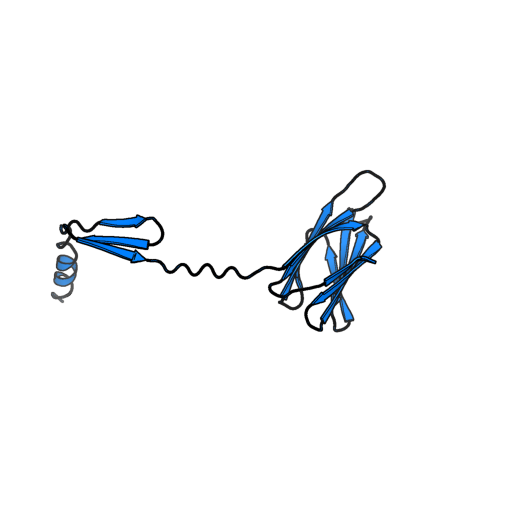? 3.606 -1.782 -9.198 1.00 96.25 86 ALA A O 1
ATOM 673 N N . PHE A 1 87 ? 1.387 -1.500 -9.204 1.00 97.88 87 PHE A N 1
ATOM 674 C CA . PHE A 1 87 ? 1.155 -1.900 -7.825 1.00 97.88 87 PHE A CA 1
ATOM 675 C C . PHE A 1 87 ? 0.231 -3.113 -7.818 1.00 97.88 87 PHE A C 1
ATOM 677 O O . PHE A 1 87 ? -0.959 -3.001 -8.116 1.00 97.88 87 PHE A O 1
ATOM 684 N N . PHE A 1 88 ? 0.782 -4.277 -7.481 1.00 98.19 88 PHE A N 1
ATOM 685 C CA . PHE A 1 88 ? 0.005 -5.501 -7.303 1.00 98.19 88 PHE A CA 1
ATOM 686 C C . PHE A 1 88 ? -0.447 -5.573 -5.850 1.00 98.19 88 PHE A C 1
ATOM 688 O O . PHE A 1 88 ? 0.362 -5.819 -4.950 1.00 98.19 88 PHE A O 1
ATOM 695 N N . VAL A 1 89 ? -1.731 -5.321 -5.626 1.00 98.44 89 VAL A N 1
ATOM 696 C CA . VAL A 1 89 ? -2.350 -5.286 -4.305 1.00 98.44 89 VAL A CA 1
ATOM 697 C C . VAL A 1 89 ? -3.016 -6.630 -4.048 1.00 98.44 89 VAL A C 1
ATOM 699 O O . VAL A 1 89 ? -4.007 -6.957 -4.691 1.00 98.44 89 VAL A O 1
ATOM 702 N N . THR A 1 90 ? -2.477 -7.410 -3.114 1.00 98.56 90 THR A N 1
ATOM 703 C CA . THR A 1 90 ? -3.087 -8.654 -2.635 1.00 98.56 90 THR A CA 1
ATOM 704 C C . THR A 1 90 ? -3.866 -8.387 -1.353 1.00 98.56 90 THR A C 1
ATOM 706 O O . THR A 1 90 ? -3.291 -7.930 -0.358 1.00 98.56 90 THR A O 1
ATOM 709 N N . LEU A 1 91 ? -5.162 -8.687 -1.381 1.00 97.88 91 LEU A N 1
ATOM 710 C CA . LEU A 1 91 ? -6.085 -8.559 -0.257 1.00 97.88 91 LEU A CA 1
ATOM 711 C C . LEU A 1 91 ? -6.092 -9.832 0.618 1.00 97.88 91 LEU A C 1
ATOM 713 O O . LEU A 1 91 ? -5.547 -10.864 0.212 1.00 97.88 91 LEU A O 1
ATOM 717 N N . PRO A 1 92 ? -6.695 -9.793 1.823 1.00 97.31 92 PRO A N 1
ATOM 718 C CA . PRO A 1 92 ? -6.699 -10.928 2.754 1.00 97.31 92 PRO A CA 1
ATOM 719 C C . PRO A 1 92 ? -7.366 -12.205 2.224 1.00 97.31 92 PRO A C 1
ATOM 721 O O . PRO A 1 92 ? -7.014 -13.307 2.640 1.00 97.31 92 PRO A O 1
ATOM 724 N N . ASP A 1 93 ? -8.292 -12.076 1.273 1.00 96.31 93 ASP A N 1
ATOM 725 C CA . ASP A 1 93 ? -8.932 -13.197 0.574 1.00 96.31 93 ASP A CA 1
ATOM 726 C C . ASP A 1 93 ? -8.051 -13.802 -0.543 1.00 96.31 93 ASP A C 1
ATOM 728 O O . ASP A 1 93 ? -8.484 -14.698 -1.267 1.00 96.31 93 ASP A O 1
ATOM 732 N N . ASN A 1 94 ? -6.796 -13.349 -0.657 1.00 95.44 94 ASN A N 1
ATOM 733 C CA . ASN A 1 94 ? -5.820 -13.683 -1.697 1.00 95.44 94 ASN A CA 1
ATOM 734 C C . ASN A 1 94 ? -6.202 -13.243 -3.117 1.00 95.44 94 ASN A C 1
ATOM 736 O O . ASN A 1 94 ? -5.566 -13.682 -4.079 1.00 95.44 94 ASN A O 1
ATOM 740 N N . THR A 1 95 ? -7.187 -12.359 -3.277 1.00 97.56 95 THR A N 1
ATOM 741 C CA . THR A 1 95 ? -7.394 -11.683 -4.560 1.00 97.56 95 THR A CA 1
ATOM 742 C C . THR A 1 95 ? -6.271 -10.680 -4.799 1.00 97.56 95 THR A C 1
ATOM 744 O O . THR A 1 95 ? -5.793 -10.025 -3.871 1.00 97.56 95 THR A O 1
ATOM 747 N N . THR A 1 96 ? -5.807 -10.589 -6.047 1.00 98.06 96 THR A N 1
ATOM 748 C CA . THR A 1 96 ? -4.783 -9.624 -6.452 1.00 98.06 96 THR A CA 1
ATOM 749 C C . THR A 1 96 ? -5.326 -8.714 -7.532 1.00 98.06 96 THR A C 1
ATOM 751 O O . THR A 1 96 ? -5.750 -9.173 -8.591 1.00 98.06 96 THR A O 1
ATOM 754 N N . GLU A 1 97 ? -5.246 -7.418 -7.270 1.00 97.62 97 GLU A N 1
ATOM 755 C CA . GLU A 1 97 ? -5.627 -6.360 -8.190 1.00 97.62 97 GLU A CA 1
ATOM 756 C C . GLU A 1 97 ? -4.385 -5.584 -8.630 1.00 97.62 97 GLU A C 1
ATOM 758 O O . GLU A 1 97 ? -3.452 -5.375 -7.852 1.00 97.62 97 GLU A O 1
ATOM 763 N N . LEU A 1 98 ? -4.362 -5.169 -9.895 1.00 97.19 98 LEU A N 1
ATOM 764 C CA . LEU A 1 98 ? -3.276 -4.383 -10.465 1.00 97.19 98 LEU A CA 1
ATOM 765 C C . LEU A 1 98 ? -3.719 -2.932 -10.625 1.00 97.19 98 LEU A C 1
ATOM 767 O O . LEU A 1 98 ? -4.706 -2.647 -11.302 1.00 97.19 98 LEU A O 1
ATOM 771 N N . TYR A 1 99 ? -2.932 -2.026 -10.059 1.00 96.75 99 TYR A N 1
ATOM 772 C CA . TYR A 1 99 ? -3.100 -0.590 -10.198 1.00 96.75 99 TYR A CA 1
ATOM 773 C C . TYR A 1 99 ? -1.868 0.015 -10.864 1.00 96.75 99 TYR A C 1
ATOM 775 O O . TYR A 1 99 ? -0.744 -0.323 -10.505 1.00 96.75 99 TYR A O 1
ATOM 783 N N . TYR A 1 100 ? -2.067 0.932 -11.804 1.00 95.81 100 TYR A N 1
ATOM 784 C CA . TYR A 1 100 ? -0.983 1.741 -12.356 1.00 95.81 100 TYR A CA 1
ATOM 785 C C . TYR A 1 100 ? -0.991 3.122 -11.722 1.00 95.81 100 TYR A C 1
ATOM 787 O O . TYR A 1 100 ? -2.053 3.648 -11.392 1.00 95.81 100 TYR A O 1
ATOM 795 N N . GLU A 1 101 ? 0.185 3.722 -11.582 1.00 94.25 101 GLU A N 1
ATOM 796 C CA . GLU A 1 101 ? 0.274 5.112 -11.152 1.00 94.25 101 GLU A CA 1
ATOM 797 C C . GLU A 1 101 ? -0.468 6.090 -12.100 1.00 94.25 101 GLU A C 1
ATOM 799 O O . GLU A 1 101 ? -0.524 5.866 -13.320 1.00 94.25 101 GLU A O 1
ATOM 804 N N . PRO A 1 102 ? -0.986 7.214 -11.568 1.00 96.25 102 PRO A N 1
ATOM 805 C CA . PRO A 1 102 ? -1.155 7.498 -10.143 1.00 96.25 102 PRO A CA 1
ATOM 806 C C . PRO A 1 102 ? -2.315 6.684 -9.547 1.00 96.25 102 PRO A C 1
ATOM 808 O O . PRO A 1 102 ? -3.383 6.561 -10.146 1.00 96.25 102 PRO A O 1
ATOM 811 N N . VAL A 1 103 ? -2.121 6.172 -8.334 1.00 96.56 103 VAL A N 1
ATOM 812 C CA . VAL A 1 103 ? -3.136 5.426 -7.585 1.00 96.56 103 VAL A CA 1
ATOM 813 C C . VAL A 1 103 ? -3.718 6.301 -6.486 1.00 96.56 103 VAL A C 1
ATOM 815 O O . VAL A 1 103 ? -2.987 6.975 -5.764 1.00 96.56 103 VAL A O 1
ATOM 818 N N . ASN A 1 104 ? -5.040 6.258 -6.349 1.00 97.88 104 ASN A N 1
ATOM 819 C CA . ASN A 1 104 ? -5.791 6.795 -5.222 1.00 97.88 104 ASN A CA 1
ATOM 820 C C . ASN A 1 104 ? -7.014 5.897 -5.024 1.00 97.88 104 ASN A C 1
ATOM 822 O O . ASN A 1 104 ? -7.982 5.985 -5.780 1.00 97.88 104 ASN A O 1
ATOM 826 N N . THR A 1 105 ? -6.932 4.982 -4.064 1.00 96.81 105 THR A N 1
ATOM 827 C CA . THR A 1 105 ? -7.998 4.013 -3.794 1.00 96.81 105 THR A CA 1
ATOM 828 C C . THR A 1 105 ? -8.123 3.742 -2.302 1.00 96.81 105 THR A C 1
ATOM 830 O O . THR A 1 105 ? -7.202 4.008 -1.529 1.00 96.81 105 THR A O 1
ATOM 833 N N . THR A 1 106 ? -9.257 3.187 -1.890 1.00 97.31 106 THR A N 1
ATOM 834 C CA . THR A 1 106 ? -9.487 2.752 -0.513 1.00 97.31 106 THR A CA 1
ATOM 835 C C . THR A 1 106 ? -9.570 1.233 -0.477 1.00 97.31 106 THR A C 1
ATOM 837 O O . THR A 1 106 ? -10.503 0.631 -1.001 1.00 97.31 106 THR A O 1
ATOM 840 N N . LEU A 1 107 ? -8.602 0.610 0.186 1.00 96.44 107 LEU A N 1
ATOM 841 C CA . LEU A 1 107 ? -8.517 -0.830 0.374 1.00 96.44 107 LEU A CA 1
ATOM 842 C C . LEU A 1 107 ? -9.348 -1.240 1.593 1.00 96.44 107 LEU A C 1
ATOM 844 O O . LEU A 1 107 ? -9.232 -0.649 2.674 1.00 96.44 107 LEU A O 1
ATOM 848 N N . LEU A 1 108 ? -10.205 -2.247 1.405 1.00 93.69 108 LEU A N 1
ATOM 849 C CA . LEU A 1 108 ? -11.099 -2.796 2.436 1.00 93.69 108 LEU A CA 1
ATOM 850 C C . LEU A 1 108 ? -12.001 -1.746 3.119 1.00 93.69 108 LEU A C 1
ATOM 852 O O . LEU A 1 108 ? -12.447 -1.948 4.244 1.00 93.69 108 LEU A O 1
ATOM 856 N N . GLY A 1 109 ? -12.233 -0.595 2.479 1.00 93.69 109 GLY A N 1
ATOM 857 C CA . GLY A 1 109 ? -13.013 0.508 3.052 1.00 93.69 109 GLY A CA 1
ATOM 858 C C . GLY A 1 109 ? -12.353 1.250 4.226 1.00 93.69 109 GLY A C 1
ATOM 859 O O . GLY A 1 109 ? -12.995 2.126 4.799 1.00 93.69 109 GLY A O 1
ATOM 860 N N . LYS A 1 110 ? -11.096 0.938 4.582 1.00 93.81 110 LYS A N 1
ATOM 861 C CA . LYS A 1 110 ? -10.431 1.491 5.780 1.00 93.81 110 LYS A CA 1
ATOM 862 C C . LYS A 1 110 ? -9.025 2.050 5.564 1.00 93.81 110 LYS A C 1
ATOM 864 O O . LYS A 1 110 ? -8.612 2.930 6.316 1.00 93.81 110 LYS A O 1
ATOM 869 N N . LEU A 1 111 ? -8.306 1.586 4.540 1.00 96.31 111 LEU A N 1
ATOM 870 C CA . LEU A 1 111 ? -6.939 2.020 4.250 1.00 96.31 111 LEU A CA 1
ATOM 871 C C . LEU A 1 111 ? -6.891 2.752 2.910 1.00 96.31 111 LEU A C 1
ATOM 873 O O . LEU A 1 111 ? -7.033 2.139 1.858 1.00 96.31 111 LEU A O 1
ATOM 877 N N . ASN A 1 112 ? -6.663 4.058 2.931 1.00 97.94 112 ASN A N 1
ATOM 878 C CA . ASN A 1 112 ? -6.420 4.822 1.714 1.00 97.94 112 ASN A CA 1
ATOM 879 C C . ASN A 1 112 ? -4.988 4.580 1.241 1.00 97.94 112 ASN A C 1
ATOM 881 O O . ASN A 1 112 ? -4.043 4.754 2.010 1.00 97.94 112 ASN A O 1
ATOM 885 N N . PHE A 1 113 ? -4.847 4.186 -0.018 1.00 98.25 113 PHE A N 1
ATOM 886 C CA . PHE A 1 113 ? -3.582 3.931 -0.683 1.00 98.25 113 PHE A CA 1
ATOM 887 C C . PHE A 1 113 ? -3.384 4.930 -1.818 1.00 98.25 113 PHE A C 1
ATOM 889 O O . PHE A 1 113 ? -4.195 5.024 -2.743 1.00 98.25 113 PHE A O 1
ATOM 896 N N . TYR A 1 114 ? -2.265 5.642 -1.733 1.00 98.25 114 TYR A N 1
ATOM 897 C CA . TYR A 1 114 ? -1.775 6.544 -2.755 1.00 98.25 114 TYR A CA 1
ATOM 898 C C . TYR A 1 114 ? -0.416 6.052 -3.243 1.00 98.25 114 TYR A C 1
ATOM 900 O O . TYR A 1 114 ? 0.470 5.772 -2.431 1.00 98.25 114 TYR A O 1
ATOM 908 N N . GLY A 1 115 ? -0.255 5.955 -4.557 1.00 96.62 115 GLY A N 1
ATOM 909 C CA . GLY A 1 115 ? 0.984 5.511 -5.189 1.00 96.62 115 GLY A CA 1
ATOM 910 C C . GLY A 1 115 ? 1.286 6.349 -6.419 1.00 96.62 115 GLY A C 1
ATOM 911 O O . GLY A 1 115 ? 0.476 6.407 -7.340 1.00 96.62 115 GLY A O 1
ATOM 912 N N . GLU A 1 116 ? 2.445 6.990 -6.442 1.00 94.19 116 GLU A N 1
ATOM 913 C CA . GLU A 1 116 ? 2.936 7.773 -7.577 1.00 94.19 116 GLU A CA 1
ATOM 914 C C . GLU A 1 116 ? 4.440 7.559 -7.748 1.00 94.19 116 GLU A C 1
ATOM 916 O O . GLU A 1 116 ? 5.139 7.187 -6.810 1.00 94.19 116 GLU A O 1
ATOM 921 N N . GLY A 1 117 ? 4.959 7.762 -8.945 1.00 86.12 117 GLY A N 1
ATOM 922 C CA . GLY A 1 117 ? 6.365 7.605 -9.262 1.00 86.12 117 GLY A CA 1
ATOM 923 C C . GLY A 1 117 ? 7.186 8.763 -8.721 1.00 86.12 117 GLY A C 1
ATOM 924 O O . GLY A 1 117 ? 6.827 9.930 -8.868 1.00 86.12 117 GLY A O 1
ATOM 925 N N . SER A 1 118 ? 8.328 8.436 -8.124 1.00 79.31 118 SER A N 1
ATOM 926 C CA . SER A 1 118 ? 9.368 9.381 -7.722 1.00 79.31 118 SER A CA 1
ATOM 927 C C . SER A 1 118 ? 10.680 8.942 -8.367 1.00 79.31 118 SER A C 1
ATOM 929 O O . SER A 1 118 ? 11.353 8.021 -7.915 1.00 79.31 118 SER A O 1
ATOM 931 N N . PHE A 1 119 ? 11.050 9.545 -9.493 1.00 69.50 119 PHE A N 1
ATOM 932 C CA . PHE A 1 119 ? 12.281 9.155 -10.176 1.00 69.50 119 PHE A CA 1
ATOM 933 C C . PHE A 1 119 ? 13.486 9.878 -9.557 1.00 69.50 119 PHE A C 1
ATOM 935 O O . PHE A 1 119 ? 13.653 11.083 -9.750 1.00 69.50 119 PHE A O 1
ATOM 942 N N . VAL A 1 120 ? 14.343 9.150 -8.831 1.00 60.72 120 VAL A N 1
ATOM 943 C CA . VAL A 1 120 ? 15.570 9.693 -8.219 1.00 60.72 120 VAL A CA 1
ATOM 944 C C . VAL A 1 120 ? 16.801 9.123 -8.936 1.00 60.72 120 VAL A C 1
ATOM 946 O O . VAL A 1 120 ? 17.399 8.135 -8.516 1.00 60.72 120 VAL A O 1
ATOM 949 N N . GLY A 1 121 ? 17.200 9.767 -10.038 1.00 56.56 121 GLY A N 1
ATOM 950 C CA . GLY A 1 121 ? 18.386 9.386 -10.824 1.00 56.56 121 GLY A CA 1
ATOM 951 C C . GLY A 1 121 ? 18.181 8.172 -11.744 1.00 56.56 121 GLY A C 1
ATOM 952 O O . GLY A 1 121 ? 17.088 7.643 -11.857 1.00 56.56 121 GLY A O 1
ATOM 953 N N . THR A 1 122 ? 19.229 7.737 -12.455 1.00 62.34 122 THR A N 1
ATOM 954 C CA . THR A 1 122 ? 19.116 6.763 -13.565 1.00 62.34 122 THR A CA 1
ATOM 955 C C . THR A 1 122 ? 19.127 5.284 -13.162 1.00 62.34 122 THR A C 1
ATOM 957 O O . THR A 1 122 ? 18.911 4.436 -14.025 1.00 62.34 122 THR A O 1
ATOM 960 N N . THR A 1 123 ? 19.404 4.944 -11.899 1.00 69.75 123 THR A N 1
ATOM 961 C CA . THR A 1 123 ? 19.629 3.546 -11.474 1.00 69.75 123 THR A CA 1
ATOM 962 C C . THR A 1 123 ? 18.506 2.919 -10.659 1.00 69.75 123 THR A C 1
ATOM 964 O O . THR A 1 123 ? 18.463 1.695 -10.585 1.00 69.75 123 THR A O 1
ATOM 967 N N . TYR A 1 124 ? 17.608 3.707 -10.062 1.00 78.94 124 TYR A N 1
ATOM 968 C CA . TYR A 1 124 ? 16.573 3.187 -9.165 1.00 78.94 124 TYR A CA 1
ATOM 969 C C . TYR A 1 124 ? 15.200 3.744 -9.534 1.00 78.94 124 TYR A C 1
ATOM 971 O O . TYR A 1 124 ? 14.991 4.955 -9.559 1.00 78.94 124 TYR A O 1
ATOM 979 N N . TYR A 1 125 ? 14.252 2.844 -9.788 1.00 87.75 125 TYR A N 1
ATOM 980 C CA . TYR A 1 125 ? 12.844 3.193 -9.945 1.00 87.75 125 TYR A CA 1
ATOM 981 C C . TYR A 1 125 ? 12.214 3.239 -8.551 1.00 87.75 125 TYR A C 1
ATOM 983 O O . TYR A 1 125 ? 11.991 2.188 -7.953 1.00 87.75 125 TYR A O 1
ATOM 991 N N . LEU A 1 126 ? 11.949 4.436 -8.019 1.00 92.06 126 LEU A N 1
ATOM 992 C CA . LEU A 1 126 ? 11.278 4.606 -6.729 1.00 92.06 126 LEU A CA 1
ATOM 993 C C . LEU A 1 126 ? 9.823 5.050 -6.928 1.00 92.06 126 LEU A C 1
ATOM 995 O O . LEU A 1 126 ? 9.530 5.942 -7.716 1.00 92.06 126 LEU A O 1
ATOM 999 N N . ALA A 1 127 ? 8.903 4.444 -6.191 1.00 93.56 127 ALA A N 1
ATOM 1000 C CA . ALA A 1 127 ? 7.529 4.906 -6.067 1.00 93.56 127 ALA A CA 1
ATOM 1001 C C . ALA A 1 127 ? 7.354 5.589 -4.713 1.00 93.56 127 ALA A C 1
ATOM 1003 O O . ALA A 1 127 ? 7.707 5.029 -3.674 1.00 93.56 127 ALA A O 1
ATOM 1004 N N . LYS A 1 128 ? 6.769 6.779 -4.699 1.00 95.56 128 LYS A N 1
ATOM 1005 C CA . LYS A 1 128 ? 6.269 7.406 -3.487 1.00 95.56 128 LYS A CA 1
ATOM 1006 C C . LYS A 1 128 ? 4.930 6.776 -3.116 1.00 95.56 128 LYS A C 1
ATOM 1008 O O . LYS A 1 128 ? 3.967 6.823 -3.879 1.00 95.56 128 LYS A O 1
ATOM 1013 N N . ILE A 1 129 ? 4.874 6.187 -1.927 1.00 97.25 129 ILE A N 1
ATOM 1014 C CA . ILE A 1 129 ? 3.673 5.547 -1.397 1.00 97.25 129 ILE A CA 1
ATOM 1015 C C . ILE A 1 129 ? 3.248 6.261 -0.126 1.00 97.25 129 ILE A C 1
ATOM 1017 O O . ILE A 1 129 ? 4.062 6.469 0.774 1.00 97.25 129 ILE A O 1
ATOM 1021 N N . ARG A 1 130 ? 1.957 6.579 -0.038 1.00 97.94 130 ARG A N 1
ATOM 1022 C CA . ARG A 1 130 ? 1.307 7.072 1.175 1.00 97.94 130 ARG A CA 1
ATOM 1023 C C . ARG A 1 130 ? 0.128 6.176 1.520 1.00 97.94 130 ARG A C 1
ATOM 1025 O O . ARG A 1 130 ? -0.677 5.823 0.662 1.00 97.94 130 ARG A O 1
ATOM 1032 N N . LEU A 1 131 ? 0.036 5.823 2.792 1.00 97.81 131 LEU A N 1
ATOM 1033 C CA . LEU A 1 131 ? -1.029 5.022 3.372 1.00 97.81 131 LEU A CA 1
ATOM 1034 C C . LEU A 1 131 ? -1.677 5.804 4.499 1.00 97.81 131 LEU A C 1
ATOM 1036 O O . LEU A 1 131 ? -0.977 6.410 5.314 1.00 97.81 131 LEU A O 1
ATOM 1040 N N . GLU A 1 132 ? -3.003 5.779 4.555 1.00 96.88 132 GLU A N 1
ATOM 1041 C CA . GLU A 1 132 ? -3.741 6.485 5.593 1.00 96.88 132 GLU A CA 1
ATOM 1042 C C . GLU A 1 132 ? -4.951 5.707 6.079 1.00 96.88 132 GLU A C 1
ATOM 1044 O O . GLU A 1 132 ? -5.760 5.244 5.277 1.00 96.88 132 GLU A O 1
ATOM 1049 N N . ALA A 1 133 ? -5.130 5.648 7.392 1.00 95.06 133 ALA A N 1
ATOM 1050 C CA . ALA A 1 133 ? -6.288 5.025 8.016 1.00 95.06 133 ALA A CA 1
ATOM 1051 C C . ALA A 1 133 ? -6.688 5.781 9.286 1.00 95.06 133 ALA A C 1
ATOM 1053 O O . ALA A 1 133 ? -5.913 6.558 9.847 1.00 95.06 133 ALA A O 1
ATOM 1054 N N . ASN A 1 134 ? -7.917 5.552 9.744 1.00 92.00 134 ASN A N 1
ATOM 1055 C CA . ASN A 1 134 ? -8.365 6.036 11.054 1.00 92.00 134 ASN A CA 1
ATOM 1056 C C . ASN A 1 134 ? -7.904 5.110 12.195 1.00 92.00 134 ASN A C 1
ATOM 1058 O O . ASN A 1 134 ? -7.880 5.520 13.352 1.00 92.00 134 ASN A O 1
ATOM 1062 N N . GLU A 1 135 ? -7.522 3.879 11.860 1.00 89.62 135 GLU A N 1
ATOM 1063 C CA . GLU A 1 135 ? -6.998 2.863 12.771 1.00 89.62 135 GLU A CA 1
ATOM 1064 C C . GLU A 1 135 ? -5.475 2.769 12.633 1.00 89.62 135 GLU A C 1
ATOM 1066 O O . GLU A 1 135 ? -4.908 3.082 11.582 1.00 89.62 135 GLU A O 1
ATOM 1071 N N . SER A 1 136 ? -4.798 2.351 13.702 1.00 92.31 136 SER A N 1
ATOM 1072 C CA . SER A 1 136 ? -3.351 2.141 13.668 1.00 92.31 136 SER A CA 1
ATOM 1073 C C . SER A 1 136 ? -3.000 0.955 12.777 1.00 92.31 136 SER A C 1
ATOM 1075 O O . SER A 1 136 ? -3.650 -0.087 12.845 1.00 92.31 136 SER A O 1
ATOM 1077 N N . PHE A 1 137 ? -1.920 1.079 12.015 1.00 94.56 137 PHE A N 1
ATOM 1078 C CA . PHE A 1 137 ? -1.400 0.005 11.179 1.00 94.56 137 PHE A CA 1
ATOM 1079 C C . PHE A 1 137 ? 0.128 -0.033 11.225 1.00 94.56 137 PHE A C 1
ATOM 1081 O O . PHE A 1 137 ? 0.785 0.966 11.526 1.00 94.56 137 PHE A O 1
ATOM 1088 N N . GLU A 1 138 ? 0.694 -1.192 10.906 1.00 95.44 138 GLU A N 1
ATOM 1089 C CA . GLU A 1 138 ? 2.136 -1.403 10.774 1.00 95.44 138 GLU A CA 1
ATOM 1090 C C . GLU A 1 138 ? 2.480 -1.715 9.317 1.00 95.44 138 GLU A C 1
ATOM 1092 O O . GLU A 1 138 ? 1.755 -2.450 8.646 1.00 95.44 138 GLU A O 1
ATOM 1097 N N . VAL A 1 139 ? 3.608 -1.194 8.830 1.00 97.06 139 VAL A N 1
ATOM 1098 C CA . VAL A 1 139 ? 4.112 -1.468 7.478 1.00 97.06 139 VAL A CA 1
ATOM 1099 C C . VAL A 1 139 ? 5.520 -2.041 7.558 1.00 97.06 139 VAL A C 1
ATOM 1101 O O . VAL A 1 139 ? 6.423 -1.414 8.114 1.00 97.06 139 VAL A O 1
ATOM 1104 N N . LYS A 1 140 ? 5.730 -3.204 6.937 1.00 96.81 140 LYS A N 1
ATOM 1105 C CA . LYS A 1 140 ? 7.056 -3.795 6.708 1.00 96.81 140 LYS A CA 1
ATOM 1106 C C . LYS A 1 140 ? 7.377 -3.756 5.223 1.00 96.81 140 LYS A C 1
ATOM 1108 O O . LYS A 1 140 ? 6.552 -4.156 4.413 1.00 96.81 140 LYS A O 1
ATOM 1113 N N . VAL A 1 141 ? 8.577 -3.302 4.873 1.00 95.50 141 VAL A N 1
ATOM 1114 C CA . VAL A 1 141 ? 9.071 -3.318 3.489 1.00 95.50 141 VAL A CA 1
ATOM 1115 C C . VAL A 1 141 ? 10.093 -4.441 3.362 1.00 95.50 141 VAL A C 1
ATOM 1117 O O . VAL A 1 141 ? 11.064 -4.459 4.119 1.00 95.50 141 VAL A O 1
ATOM 1120 N N . THR A 1 142 ? 9.864 -5.368 2.433 1.00 92.50 142 THR A N 1
ATOM 1121 C CA . THR A 1 142 ? 10.721 -6.538 2.165 1.00 92.50 142 THR A CA 1
ATOM 1122 C C . THR A 1 142 ? 11.261 -6.495 0.745 1.00 92.50 142 THR A C 1
ATOM 1124 O O . THR A 1 142 ? 10.425 -6.296 -0.168 1.00 92.50 142 THR A O 1
#

Secondary structure (DSSP, 8-state):
--SSHHHHHHHTS---S---EEEETTEEEEEETTEEEEEE----------EEEEEEEETT-EEEEEETTEEEEEEEEEETTTTEEEEEEE-TTS-EEEEESSEEEEETTTEEEEEEEEE-SSS-EEEEEEEEESS-EEEEE-

Foldseek 3Di:
DPPPVVVVVVVVPPPPQPWDFDDDDQFTWTDTVPDIDTDGNPPPPPPLPKDKDKDKDFQQKKKWKFFPNWTKIWHWHQDVVVRWIWTFIQTRVRDTDIDTPQDFDDDPVFKTKGWHWDDDDDPTTIIIIMIIGSGDMDIDMD

pLDDT: mean 80.02, std 19.83, range [40.44, 98.56]